Protein AF-A0A645BSM1-F1 (afdb_monomer_lite)

Sequence (93 aa):
MGVDIYYVDVYSKDGYSEEIYAKLVDIIKDHLKVVDGVPTFYVPQVFVIKDGEIVGEHLSLVDSYNINEDGDMNEKQRNELKKIYIEIIEKLR

Secondary structure (DSSP, 8-state):
---------TT-TTS--HHHHHHHHHHHGGGSEEETTEEE--SSEEEEEETTEEEEEEESS-TT--TTT-SSPPHHHHHHHHHHHHHHHGGG-

Foldseek 3Di:
DDDDDDDQPPVDPVRDDPVVVVVVCVLCQVVADADPNGRDDDPPKDFDDEPRDTQDIDDDQDPPDDPVPDDDDDPVSVVVRVVNVVVSNVSND

Radius of gyration: 15.01 Å; chains: 1; bounding box: 31×38×40 Å

Organism: NCBI:txid1076179

pLDDT: mean 87.0, std 8.21, range [53.34, 95.19]

Structure (mmCIF, N/CA/C/O backbone):
data_AF-A0A645BSM1-F1
#
_entry.id   AF-A0A645BSM1-F1
#
loop_
_atom_site.group_PDB
_atom_site.id
_atom_site.type_symbol
_atom_site.label_atom_id
_atom_site.label_alt_id
_atom_site.label_comp_id
_atom_site.label_asym_id
_atom_site.label_entity_id
_atom_site.label_seq_id
_atom_site.pdbx_PDB_ins_code
_atom_site.Cartn_x
_atom_site.Cartn_y
_atom_site.Cartn_z
_atom_site.occupancy
_atom_site.B_iso_or_equiv
_atom_site.auth_seq_id
_atom_site.auth_comp_id
_atom_site.auth_asym_id
_atom_site.auth_atom_id
_atom_site.pdbx_PDB_model_num
ATOM 1 N N . MET A 1 1 ? -8.661 0.214 21.114 1.00 53.34 1 MET A N 1
ATOM 2 C CA . MET A 1 1 ? -8.634 -0.616 19.892 1.00 53.34 1 MET A CA 1
ATOM 3 C C . MET A 1 1 ? -7.229 -0.510 19.336 1.00 53.34 1 MET A C 1
ATOM 5 O O . MET A 1 1 ? -6.784 0.612 19.124 1.00 53.34 1 MET A O 1
ATOM 9 N N . GLY A 1 2 ? -6.502 -1.623 19.260 1.00 72.62 2 GLY A N 1
ATOM 10 C CA . GLY A 1 2 ? -5.175 -1.667 18.642 1.00 72.62 2 GLY A CA 1
ATOM 11 C C . GLY A 1 2 ? -5.306 -1.935 17.144 1.00 72.62 2 GLY A C 1
ATOM 12 O O . GLY A 1 2 ? -6.301 -2.521 16.727 1.00 72.62 2 GLY A O 1
ATOM 13 N N . VAL A 1 3 ? -4.339 -1.470 16.358 1.00 80.81 3 VAL A N 1
ATOM 14 C CA . VAL A 1 3 ? -4.162 -1.865 14.956 1.00 80.81 3 VAL A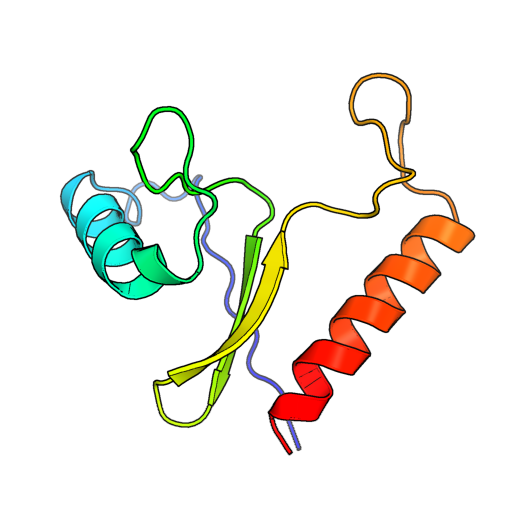 CA 1
ATOM 15 C C . VAL A 1 3 ? -2.874 -2.670 14.906 1.00 80.81 3 VAL A C 1
ATOM 17 O O . VAL A 1 3 ? -1.835 -2.168 15.339 1.00 80.81 3 VAL A O 1
ATOM 20 N N . ASP A 1 4 ? -2.947 -3.897 14.405 1.00 85.38 4 ASP A N 1
ATOM 21 C CA . ASP A 1 4 ? -1.763 -4.707 14.146 1.00 85.38 4 ASP A CA 1
ATOM 22 C C . ASP A 1 4 ? -1.164 -4.288 12.802 1.00 85.38 4 ASP A C 1
ATOM 24 O O . ASP A 1 4 ? -1.843 -4.286 11.774 1.00 85.38 4 ASP A O 1
ATOM 28 N N . ILE A 1 5 ? 0.107 -3.882 12.817 1.00 84.56 5 ILE A N 1
ATOM 29 C CA . ILE A 1 5 ? 0.832 -3.449 11.621 1.00 84.56 5 ILE A CA 1
ATOM 30 C C . ILE A 1 5 ? 1.899 -4.490 11.316 1.00 84.56 5 ILE A C 1
ATOM 32 O O . ILE A 1 5 ? 2.828 -4.693 12.099 1.00 84.56 5 ILE A O 1
ATOM 36 N N . TYR A 1 6 ? 1.775 -5.116 10.152 1.00 85.00 6 TYR A N 1
ATOM 37 C CA . TYR A 1 6 ? 2.752 -6.059 9.627 1.00 85.00 6 TYR A CA 1
ATOM 38 C C . TYR A 1 6 ? 3.591 -5.372 8.552 1.00 85.00 6 TYR A C 1
ATOM 40 O O . TYR A 1 6 ? 3.063 -4.623 7.730 1.00 85.00 6 TYR A O 1
ATOM 48 N N . TYR A 1 7 ? 4.896 -5.635 8.545 1.00 81.38 7 TYR A N 1
ATOM 49 C CA . TYR A 1 7 ? 5.797 -5.198 7.484 1.00 81.38 7 TYR A CA 1
ATOM 50 C C . TYR A 1 7 ? 6.489 -6.416 6.880 1.00 81.38 7 TYR A C 1
ATOM 52 O O . TYR A 1 7 ? 6.837 -7.360 7.591 1.00 81.38 7 TYR A O 1
ATOM 60 N N . VAL A 1 8 ? 6.678 -6.397 5.562 1.00 73.31 8 VAL A N 1
ATOM 61 C CA . VAL A 1 8 ? 7.461 -7.420 4.869 1.00 73.31 8 VAL A CA 1
ATOM 62 C C . VAL A 1 8 ? 8.921 -6.987 4.892 1.00 73.31 8 VAL A C 1
ATOM 64 O O . VAL A 1 8 ? 9.279 -5.971 4.297 1.00 73.31 8 VAL A O 1
ATOM 67 N N . ASP A 1 9 ? 9.765 -7.758 5.576 1.00 73.88 9 ASP A N 1
ATOM 68 C CA . ASP A 1 9 ? 11.214 -7.593 5.492 1.00 73.88 9 ASP A CA 1
ATOM 69 C C . ASP A 1 9 ? 11.745 -8.256 4.217 1.00 73.88 9 ASP A C 1
ATOM 71 O O . ASP A 1 9 ? 12.064 -9.450 4.186 1.00 73.88 9 ASP A O 1
ATOM 75 N N . VAL A 1 10 ? 11.849 -7.457 3.157 1.00 67.88 10 VAL A N 1
ATOM 76 C CA . VAL A 1 10 ? 12.379 -7.885 1.855 1.00 67.88 10 VAL A CA 1
ATOM 77 C C . VAL A 1 10 ? 13.880 -8.205 1.878 1.00 67.88 10 VAL A C 1
ATOM 79 O O . VAL A 1 10 ? 14.386 -8.777 0.917 1.00 67.88 10 VAL A O 1
ATOM 82 N N . TYR A 1 11 ? 14.599 -7.859 2.952 1.00 71.00 11 TYR A N 1
ATOM 83 C CA . TYR A 1 11 ? 16.021 -8.178 3.115 1.00 71.00 11 TYR A CA 1
ATOM 84 C C . TYR A 1 11 ? 16.253 -9.465 3.916 1.00 71.00 11 TYR A C 1
ATOM 86 O O . TYR A 1 11 ? 17.394 -9.934 4.017 1.00 71.00 11 TYR A O 1
ATOM 94 N N . SER A 1 12 ? 15.195 -10.061 4.473 1.00 73.38 12 SER A N 1
ATOM 95 C CA . SER A 1 12 ? 15.291 -11.331 5.186 1.00 73.38 12 SER A CA 1
ATOM 96 C C . SER A 1 12 ? 15.592 -12.485 4.220 1.00 73.38 12 SER A C 1
ATOM 98 O O . SER A 1 12 ? 14.966 -12.641 3.173 1.00 73.38 12 SER A O 1
ATOM 100 N N . LYS A 1 13 ? 16.566 -13.330 4.579 1.00 67.06 13 LYS A N 1
ATOM 101 C CA . LYS A 1 13 ? 16.958 -14.499 3.767 1.00 67.06 13 LYS A CA 1
ATOM 102 C C . LYS A 1 13 ? 15.895 -15.601 3.738 1.00 67.06 13 LYS A C 1
ATOM 104 O O . LYS A 1 13 ? 15.911 -16.426 2.832 1.00 67.06 13 LYS A O 1
ATOM 109 N N . ASP A 1 14 ? 14.990 -15.592 4.713 1.00 67.38 14 ASP A N 1
ATOM 110 C CA . ASP A 1 14 ? 14.012 -16.656 4.952 1.00 67.38 14 ASP A CA 1
ATOM 111 C C . ASP A 1 14 ? 12.616 -16.331 4.382 1.00 67.38 14 ASP A C 1
ATOM 113 O O . ASP A 1 14 ? 11.734 -17.187 4.395 1.00 67.38 14 ASP A O 1
ATOM 117 N N . GLY A 1 15 ? 12.396 -15.099 3.897 1.00 59.72 15 GLY A N 1
ATOM 118 C CA . GLY A 1 15 ? 11.058 -14.569 3.604 1.00 59.72 15 GLY A CA 1
ATOM 119 C C . GLY A 1 15 ? 10.703 -14.385 2.127 1.00 59.72 15 GLY A C 1
ATOM 120 O O . GLY A 1 15 ? 9.543 -14.109 1.825 1.00 59.72 15 GLY A O 1
ATOM 121 N N . TYR A 1 16 ? 11.658 -14.531 1.204 1.00 67.44 16 TYR A N 1
ATOM 122 C CA . TYR A 1 16 ? 11.435 -14.246 -0.216 1.00 67.44 16 TYR A CA 1
ATOM 123 C C . TYR A 1 16 ? 11.732 -15.465 -1.094 1.00 67.44 16 TYR A C 1
ATOM 125 O O . TYR A 1 16 ? 12.880 -15.749 -1.434 1.00 67.44 16 TYR A O 1
ATOM 133 N N . SER A 1 17 ? 10.678 -16.181 -1.484 1.00 80.31 17 SER A N 1
ATOM 134 C CA . SER A 1 17 ? 10.719 -17.124 -2.602 1.00 80.31 17 SER A CA 1
ATOM 135 C C . SER A 1 17 ? 9.784 -16.646 -3.707 1.00 80.31 17 SER A C 1
ATOM 137 O O . SER A 1 17 ? 8.759 -16.015 -3.436 1.00 80.31 17 SER A O 1
ATOM 139 N N . GLU A 1 18 ? 10.109 -16.980 -4.956 1.00 83.38 18 GLU A N 1
ATOM 140 C CA . GLU A 1 18 ? 9.227 -16.697 -6.097 1.00 83.38 18 GLU A CA 1
ATOM 141 C C . GLU A 1 18 ? 7.832 -17.309 -5.899 1.00 83.38 18 GLU A C 1
ATOM 143 O O . GLU A 1 18 ? 6.835 -16.706 -6.281 1.00 83.38 18 GLU A O 1
ATOM 148 N N . GLU A 1 19 ? 7.744 -18.467 -5.235 1.00 87.06 19 GLU A N 1
ATOM 149 C CA . GLU A 1 19 ? 6.473 -19.128 -4.926 1.00 87.06 19 GLU A CA 1
ATOM 150 C C . GLU A 1 19 ? 5.613 -18.310 -3.948 1.00 87.06 19 GLU A C 1
ATOM 152 O O . GLU A 1 19 ? 4.414 -18.142 -4.173 1.00 87.06 19 GLU A O 1
ATOM 157 N N . ILE A 1 20 ? 6.206 -17.793 -2.866 1.00 84.25 20 ILE A N 1
ATOM 158 C CA . ILE A 1 20 ? 5.489 -16.962 -1.885 1.00 84.25 20 ILE A CA 1
ATOM 159 C C . ILE A 1 20 ? 5.044 -15.654 -2.539 1.00 84.25 20 ILE A C 1
ATOM 161 O O . ILE A 1 20 ? 3.898 -15.241 -2.359 1.00 84.25 20 ILE A O 1
ATOM 165 N N . TYR A 1 21 ? 5.917 -15.039 -3.338 1.00 83.94 21 TYR A N 1
ATOM 166 C CA . TYR A 1 21 ? 5.586 -13.830 -4.084 1.00 83.94 21 TYR A CA 1
ATOM 167 C C . TYR A 1 21 ? 4.428 -14.064 -5.065 1.00 83.94 21 TYR A C 1
ATOM 169 O O . TYR A 1 21 ? 3.461 -13.307 -5.060 1.00 83.94 21 TYR A O 1
ATOM 177 N N . ALA A 1 22 ? 4.472 -15.142 -5.854 1.00 87.50 22 ALA A N 1
ATOM 178 C CA . ALA A 1 22 ? 3.407 -15.479 -6.795 1.00 87.50 22 ALA A CA 1
ATOM 179 C C . ALA A 1 22 ? 2.062 -15.719 -6.088 1.00 87.50 22 ALA A C 1
ATOM 181 O O . ALA A 1 22 ? 1.034 -15.227 -6.552 1.00 87.50 22 ALA A O 1
ATOM 182 N N . LYS A 1 23 ? 2.068 -16.416 -4.941 1.00 89.31 23 LYS A N 1
ATOM 183 C CA . LYS A 1 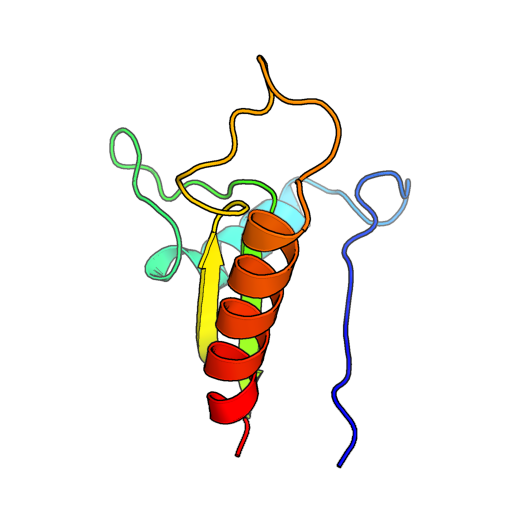23 ? 0.865 -16.606 -4.112 1.00 89.31 23 LYS A CA 1
ATOM 184 C C . LYS A 1 23 ? 0.316 -15.281 -3.591 1.00 89.31 23 LYS A C 1
ATOM 186 O O . LYS A 1 23 ? -0.888 -15.067 -3.656 1.00 89.31 23 LYS A O 1
ATOM 191 N N . LEU A 1 24 ? 1.182 -14.396 -3.095 1.00 87.56 24 LEU A N 1
ATOM 192 C CA . LEU A 1 24 ? 0.776 -13.069 -2.638 1.00 87.56 24 LEU A CA 1
ATOM 193 C C . LEU A 1 24 ? 0.114 -12.282 -3.773 1.00 87.56 24 LEU A C 1
ATOM 195 O O . LEU A 1 24 ? -0.996 -11.793 -3.592 1.00 87.56 24 LEU A O 1
ATOM 199 N N . VAL A 1 25 ? 0.770 -12.197 -4.936 1.00 89.75 25 VAL A N 1
ATOM 200 C CA . VAL A 1 25 ? 0.254 -11.477 -6.109 1.00 89.75 25 VAL A CA 1
ATOM 201 C C . VAL A 1 25 ? -1.097 -12.037 -6.545 1.00 89.75 25 VAL A C 1
ATOM 203 O O . VAL A 1 25 ? -1.995 -11.251 -6.821 1.00 89.75 25 VAL A O 1
ATOM 206 N N . ASP A 1 26 ? -1.282 -13.359 -6.559 1.00 91.94 26 ASP A N 1
ATOM 207 C CA . ASP A 1 26 ? -2.567 -13.962 -6.934 1.00 91.94 26 ASP A CA 1
ATOM 208 C C . ASP A 1 26 ? -3.707 -13.591 -5.970 1.00 91.94 26 ASP A C 1
ATOM 210 O O . ASP A 1 26 ? -4.818 -13.322 -6.426 1.00 91.94 26 ASP A O 1
ATOM 214 N N . ILE A 1 27 ? -3.424 -13.505 -4.663 1.00 91.62 27 ILE A N 1
ATOM 215 C CA . ILE A 1 27 ? -4.398 -13.092 -3.636 1.00 91.62 27 ILE A CA 1
ATOM 216 C C . ILE A 1 27 ? -4.812 -11.627 -3.818 1.00 91.62 27 ILE A C 1
ATOM 218 O O . ILE A 1 27 ? -5.981 -11.294 -3.640 1.00 91.62 27 ILE A O 1
ATOM 222 N N . ILE A 1 28 ? -3.865 -10.749 -4.157 1.00 93.00 28 ILE A N 1
ATOM 223 C CA . ILE A 1 28 ? -4.089 -9.294 -4.176 1.00 93.00 28 ILE A CA 1
ATOM 224 C C . ILE A 1 28 ? -4.294 -8.716 -5.582 1.00 93.00 28 ILE A C 1
ATOM 226 O O . ILE A 1 28 ? -4.460 -7.509 -5.705 1.00 93.00 28 ILE A O 1
ATOM 230 N N . LYS A 1 29 ? -4.266 -9.527 -6.648 1.00 93.88 29 LYS A N 1
ATOM 231 C CA . LYS A 1 29 ? -4.225 -9.061 -8.051 1.00 93.88 29 LYS A CA 1
ATOM 232 C C . LYS A 1 29 ? -5.327 -8.074 -8.431 1.00 93.88 29 LYS A C 1
ATOM 234 O O . LYS A 1 29 ? -5.063 -7.165 -9.212 1.00 93.88 29 LYS A O 1
ATOM 239 N N . ASP A 1 30 ? -6.520 -8.221 -7.859 1.00 94.12 30 ASP A N 1
ATOM 240 C CA . ASP A 1 30 ? -7.672 -7.350 -8.133 1.00 94.12 30 ASP A CA 1
ATOM 241 C C . ASP A 1 30 ? -7.493 -5.935 -7.545 1.00 94.12 30 ASP A C 1
ATOM 243 O O . ASP A 1 30 ? -8.176 -4.996 -7.947 1.00 94.12 30 ASP A O 1
ATOM 247 N N . HIS A 1 31 ? -6.527 -5.784 -6.637 1.00 92.50 31 HIS A N 1
ATOM 248 C CA . HIS A 1 31 ? -6.112 -4.549 -5.971 1.00 92.50 31 HIS A CA 1
ATOM 249 C C . HIS A 1 31 ? -4.793 -3.985 -6.531 1.00 92.50 31 HIS A C 1
ATOM 251 O O . HIS A 1 31 ? -4.221 -3.029 -6.001 1.00 92.50 31 HIS A O 1
ATOM 257 N N . LEU A 1 32 ? -4.244 -4.603 -7.582 1.00 92.44 32 LEU A N 1
ATOM 258 C CA . LEU A 1 32 ? -3.008 -4.155 -8.216 1.00 92.44 32 LEU A CA 1
ATOM 259 C C . LEU A 1 32 ? -3.301 -3.329 -9.463 1.00 92.44 32 LEU A C 1
ATOM 261 O O . LEU A 1 32 ? -4.251 -3.573 -10.207 1.00 92.44 32 LEU A O 1
ATOM 265 N N . LYS A 1 33 ? -2.411 -2.377 -9.753 1.00 91.44 33 LYS A N 1
ATOM 266 C CA . LYS A 1 33 ? -2.420 -1.717 -11.057 1.00 91.44 33 LYS A CA 1
ATOM 267 C C . LYS A 1 33 ? -2.072 -2.727 -12.145 1.00 91.44 33 LYS A C 1
ATOM 269 O O . LYS A 1 33 ? -1.137 -3.511 -12.002 1.00 91.44 33 LYS A O 1
ATOM 274 N N . VAL A 1 34 ? -2.793 -2.657 -13.258 1.00 92.94 34 VAL A N 1
ATOM 275 C CA . VAL A 1 34 ? -2.503 -3.454 -14.451 1.00 92.94 34 VAL A CA 1
ATOM 276 C C . VAL A 1 34 ? -1.600 -2.646 -15.377 1.00 92.94 34 VAL A C 1
ATOM 278 O O . VAL A 1 34 ? -1.976 -1.559 -15.816 1.00 92.94 34 VAL A O 1
ATOM 281 N N . VAL A 1 35 ? -0.422 -3.185 -15.684 1.00 91.31 35 VAL A N 1
ATOM 282 C CA . VAL A 1 35 ? 0.543 -2.601 -16.626 1.00 91.31 35 VAL A CA 1
ATOM 283 C C . VAL A 1 35 ? 0.801 -3.625 -17.720 1.00 91.31 35 VAL A C 1
ATOM 285 O O . VAL A 1 35 ? 1.092 -4.779 -17.426 1.00 91.31 35 VAL A O 1
ATOM 288 N N . ASP A 1 36 ? 0.595 -3.234 -18.978 1.00 92.75 36 ASP A N 1
ATOM 289 C CA . ASP A 1 36 ? 0.721 -4.119 -20.147 1.00 92.75 36 ASP A CA 1
ATOM 290 C C . ASP A 1 36 ? -0.072 -5.440 -20.027 1.00 92.75 36 ASP A C 1
ATOM 292 O O . ASP A 1 36 ? 0.332 -6.492 -20.517 1.00 92.75 36 ASP A O 1
ATOM 296 N N . GLY A 1 37 ? -1.231 -5.387 -19.359 1.00 90.94 37 GLY A N 1
ATOM 297 C CA . GLY A 1 37 ? -2.098 -6.548 -19.128 1.00 90.94 37 GLY A CA 1
ATOM 298 C C . GLY A 1 37 ? -1.704 -7.424 -17.933 1.00 90.94 37 GLY A C 1
ATOM 299 O O . GLY A 1 37 ? -2.366 -8.431 -17.688 1.00 90.94 37 GLY A O 1
ATOM 300 N N . VAL A 1 38 ? -0.677 -7.043 -17.169 1.00 89.94 38 VAL A N 1
ATOM 301 C CA . VAL A 1 38 ? -0.175 -7.797 -16.014 1.00 89.94 38 VAL A CA 1
ATOM 302 C C . VAL A 1 38 ? -0.459 -7.037 -14.708 1.00 89.94 38 VAL A C 1
ATOM 304 O O . VAL A 1 38 ? -0.007 -5.895 -14.557 1.00 89.94 38 VAL A O 1
ATOM 307 N N . PRO A 1 39 ? -1.185 -7.634 -13.739 1.00 91.19 39 PRO A N 1
ATOM 308 C CA . PRO A 1 39 ? -1.293 -7.095 -12.384 1.00 91.19 39 PRO A CA 1
ATOM 309 C C . PRO A 1 39 ? 0.099 -6.972 -11.760 1.00 91.19 39 PRO A C 1
ATOM 311 O O . PRO A 1 39 ? 0.818 -7.962 -11.628 1.00 91.19 39 PRO A O 1
ATOM 314 N N . THR A 1 40 ? 0.497 -5.751 -11.416 1.00 89.06 40 THR A N 1
ATOM 315 C CA . THR A 1 40 ? 1.868 -5.439 -11.006 1.00 89.06 40 T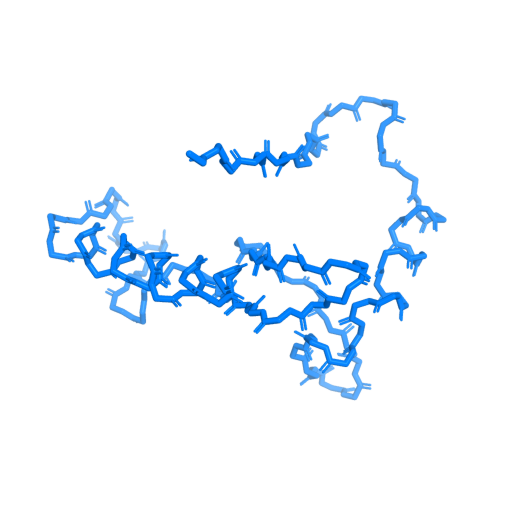HR A CA 1
ATOM 316 C C .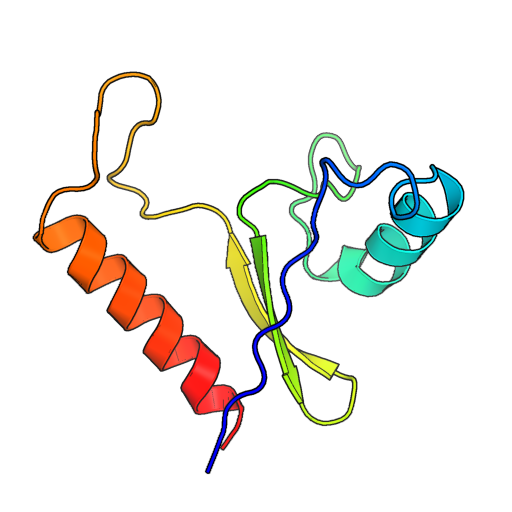 THR A 1 40 ? 1.887 -4.893 -9.587 1.00 89.06 40 THR A C 1
ATOM 318 O O . THR A 1 40 ? 1.217 -3.909 -9.271 1.00 89.06 40 THR A O 1
ATOM 321 N N . PHE A 1 41 ? 2.673 -5.546 -8.732 1.00 87.94 41 PHE A N 1
ATOM 322 C CA . PHE A 1 41 ? 2.904 -5.116 -7.361 1.00 87.94 41 PHE A CA 1
ATOM 323 C C . PHE A 1 41 ? 4.020 -4.071 -7.329 1.00 87.94 41 PHE A C 1
ATOM 325 O O . PHE A 1 41 ? 5.122 -4.311 -7.825 1.00 87.94 41 PHE A O 1
ATOM 332 N N . TYR A 1 42 ? 3.733 -2.915 -6.737 1.00 86.12 42 TYR A N 1
ATOM 333 C CA . TYR A 1 42 ? 4.676 -1.810 -6.593 1.00 86.12 42 TYR A CA 1
ATOM 334 C C . TYR A 1 42 ? 4.925 -1.516 -5.118 1.00 86.12 42 TYR A C 1
ATOM 336 O O . TYR A 1 42 ? 4.109 -1.833 -4.260 1.00 86.12 42 TYR A O 1
ATOM 344 N N . VAL A 1 43 ? 6.058 -0.884 -4.818 1.00 82.62 43 VAL A N 1
ATOM 345 C CA . VAL A 1 43 ? 6.396 -0.467 -3.455 1.00 82.62 43 VAL A CA 1
ATOM 346 C C . VAL A 1 43 ? 6.579 1.053 -3.383 1.00 82.62 43 VAL A C 1
ATOM 348 O O . VAL A 1 43 ? 7.171 1.626 -4.298 1.00 82.62 43 VAL A O 1
ATOM 351 N N . PRO A 1 44 ? 6.112 1.711 -2.305 1.00 86.44 44 PRO A N 1
ATOM 352 C CA . PRO A 1 44 ? 5.316 1.144 -1.211 1.00 86.44 44 PRO A CA 1
ATOM 353 C C . PRO A 1 44 ? 3.859 0.871 -1.632 1.00 86.44 44 PRO A C 1
ATOM 355 O O . PRO A 1 44 ? 3.250 1.685 -2.321 1.00 86.44 44 PRO A O 1
ATOM 358 N N . GLN A 1 45 ? 3.289 -0.253 -1.187 1.00 89.56 45 GLN A N 1
ATOM 359 C CA . GLN A 1 45 ? 1.861 -0.554 -1.319 1.00 89.56 45 GLN A CA 1
ATOM 360 C C . GLN A 1 45 ? 1.322 -1.077 0.012 1.00 89.56 45 GLN A C 1
ATOM 362 O O . GLN A 1 45 ? 1.875 -2.004 0.606 1.00 89.56 45 GLN A O 1
ATOM 367 N N . VAL A 1 46 ? 0.270 -0.425 0.498 1.00 91.94 46 VAL A N 1
ATOM 368 C CA . VAL A 1 46 ? -0.334 -0.636 1.814 1.00 91.94 46 VAL A CA 1
ATOM 369 C C . VAL A 1 46 ? -1.738 -1.178 1.623 1.00 91.94 46 VAL A C 1
ATOM 371 O O . VAL A 1 46 ? -2.507 -0.635 0.834 1.00 91.94 46 VAL A O 1
ATOM 374 N N . PHE A 1 47 ? -2.084 -2.210 2.386 1.00 92.69 47 PHE A N 1
ATOM 375 C CA . PHE A 1 47 ? -3.421 -2.791 2.419 1.00 92.69 47 PHE A CA 1
ATOM 376 C C . PHE A 1 47 ? -3.981 -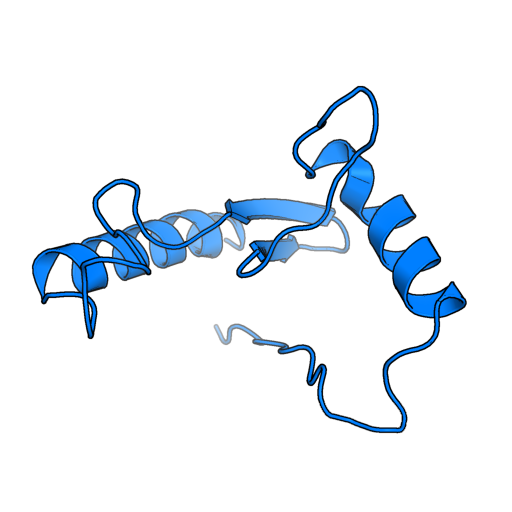2.745 3.836 1.00 92.69 47 PHE A C 1
ATOM 378 O O . PHE A 1 47 ? -3.252 -2.915 4.815 1.00 92.69 47 PHE A O 1
ATOM 385 N N . VAL A 1 48 ? -5.289 -2.545 3.935 1.00 93.06 48 VAL A N 1
ATOM 386 C CA . VAL A 1 48 ? -6.057 -2.624 5.176 1.00 93.06 48 VAL A CA 1
ATOM 387 C C . VAL A 1 48 ? -6.968 -3.834 5.071 1.00 93.06 48 VAL A C 1
ATOM 389 O O . VAL A 1 48 ? -7.793 -3.904 4.161 1.00 93.06 48 VAL A O 1
ATOM 392 N N . ILE A 1 49 ? -6.804 -4.776 5.998 1.00 92.44 49 ILE A N 1
ATOM 393 C CA . ILE A 1 49 ? -7.485 -6.070 5.974 1.00 92.44 49 ILE A CA 1
ATOM 394 C C . ILE A 1 49 ? -8.426 -6.169 7.178 1.00 92.44 49 ILE A C 1
ATOM 396 O O . ILE A 1 49 ? -8.001 -5.946 8.313 1.00 92.44 49 ILE A O 1
ATOM 400 N N . LYS A 1 50 ? -9.690 -6.522 6.933 1.00 92.31 50 LYS A N 1
ATOM 401 C CA . LYS A 1 50 ? -10.716 -6.788 7.953 1.00 92.31 50 LYS A CA 1
ATOM 402 C C . LYS A 1 50 ? -11.367 -8.129 7.639 1.00 92.31 50 LYS A C 1
ATOM 404 O O . LYS A 1 50 ? -11.778 -8.354 6.510 1.00 92.31 50 LYS A O 1
ATOM 409 N N . ASP A 1 51 ? -11.406 -9.027 8.621 1.00 91.75 51 ASP A N 1
ATOM 410 C CA . ASP A 1 51 ? -12.035 -10.353 8.498 1.00 91.75 51 ASP A CA 1
ATOM 411 C C . ASP A 1 51 ? -11.551 -11.185 7.288 1.00 91.75 51 ASP A C 1
ATOM 413 O O . ASP A 1 51 ? -12.286 -11.992 6.729 1.00 91.75 51 ASP A O 1
ATOM 417 N N . GLY A 1 52 ? -10.281 -11.011 6.902 1.00 90.06 52 GLY A N 1
ATOM 418 C CA . GLY A 1 52 ? -9.661 -11.708 5.768 1.00 90.06 52 GLY A CA 1
ATOM 419 C C . GLY A 1 52 ? -9.851 -11.029 4.407 1.00 90.06 52 GLY A C 1
ATOM 420 O O . GLY A 1 52 ? -9.301 -11.514 3.422 1.00 90.06 52 GLY A O 1
ATOM 421 N N . GLU A 1 53 ? -10.558 -9.900 4.349 1.00 91.69 53 GLU A N 1
ATOM 422 C CA . GLU A 1 53 ? -10.823 -9.151 3.118 1.00 91.69 53 GLU A CA 1
ATOM 423 C C . GLU A 1 53 ? -10.077 -7.812 3.096 1.00 91.69 53 GLU A C 1
ATOM 425 O O . GLU A 1 53 ? -9.934 -7.139 4.120 1.00 91.69 53 GLU A O 1
ATOM 430 N N . ILE A 1 54 ? -9.615 -7.399 1.913 1.00 93.81 54 ILE A N 1
ATOM 431 C CA . ILE A 1 54 ? -9.007 -6.081 1.711 1.00 93.81 54 ILE A CA 1
ATOM 432 C C . ILE A 1 54 ? -10.126 -5.037 1.645 1.00 93.81 54 ILE A C 1
ATOM 434 O O . ILE A 1 54 ? -10.909 -4.997 0.699 1.00 93.81 54 ILE A O 1
ATOM 438 N N . VAL A 1 55 ? -10.183 -4.157 2.643 1.00 94.00 55 VAL A N 1
ATOM 439 C CA . VAL A 1 55 ? -11.187 -3.080 2.733 1.00 94.00 55 VAL A CA 1
ATOM 440 C C . VAL A 1 55 ? -10.631 -1.719 2.310 1.00 94.00 55 VAL A C 1
ATOM 442 O O . VAL A 1 55 ? -11.381 -0.787 2.002 1.00 94.00 55 VAL A O 1
ATOM 445 N N . GLY A 1 56 ? -9.308 -1.579 2.252 1.00 92.62 56 GLY A N 1
ATOM 446 C CA . GLY A 1 56 ? -8.642 -0.365 1.798 1.00 92.62 56 GLY A CA 1
ATOM 447 C C . GLY A 1 56 ? -7.244 -0.635 1.272 1.00 92.62 56 GLY A C 1
ATOM 448 O O . GLY A 1 56 ? -6.602 -1.609 1.653 1.00 92.62 56 GLY A O 1
ATOM 449 N N . GLU A 1 57 ? -6.770 0.259 0.415 1.00 93.44 57 GLU A N 1
ATOM 450 C CA . GLU A 1 57 ? -5.440 0.192 -0.173 1.00 93.44 57 GLU A CA 1
ATOM 451 C C . GLU A 1 57 ? -4.885 1.598 -0.399 1.00 93.44 57 GLU A C 1
ATOM 453 O O . GLU A 1 57 ? -5.638 2.566 -0.542 1.00 93.44 57 GLU A O 1
ATOM 458 N N . HIS A 1 58 ? -3.563 1.698 -0.444 1.00 93.19 58 HIS A N 1
ATOM 459 C CA . HIS A 1 58 ? -2.854 2.883 -0.891 1.00 93.19 58 HIS A CA 1
ATOM 460 C C . HIS A 1 58 ? -1.564 2.471 -1.593 1.00 93.19 58 HIS A C 1
ATOM 462 O O . HIS A 1 58 ? -0.790 1.669 -1.069 1.00 93.19 58 HIS A O 1
ATOM 468 N N . LEU A 1 59 ? -1.335 3.032 -2.775 1.00 89.81 59 LEU A N 1
ATOM 469 C CA . LEU A 1 59 ? -0.129 2.818 -3.557 1.00 89.81 59 LEU A CA 1
ATOM 470 C C . LEU A 1 59 ? 0.692 4.110 -3.600 1.00 89.81 59 LEU A C 1
ATOM 472 O O . LEU A 1 59 ? 0.146 5.161 -3.927 1.00 89.81 59 LEU A O 1
ATOM 476 N N . SER A 1 60 ? 2.010 3.979 -3.423 1.00 87.00 60 SER A N 1
ATOM 477 C CA . SER A 1 60 ? 3.005 5.058 -3.424 1.00 87.00 60 SER A CA 1
ATOM 478 C C . SER A 1 60 ? 2.994 5.917 -2.149 1.00 87.00 60 SER A C 1
ATOM 480 O O . SER A 1 60 ? 2.541 5.482 -1.094 1.00 87.00 60 SER A O 1
ATOM 482 N N . LEU A 1 61 ? 3.627 7.089 -2.226 1.00 87.31 61 LEU A N 1
ATOM 483 C CA . LEU A 1 61 ? 3.576 8.151 -1.226 1.00 87.31 61 LEU A CA 1
ATOM 484 C C . LEU A 1 61 ? 2.421 9.106 -1.576 1.00 87.31 61 LEU A C 1
ATOM 486 O O . LEU A 1 61 ? 1.277 8.692 -1.694 1.00 87.31 61 LEU A O 1
ATOM 490 N N . VAL A 1 62 ? 2.703 10.389 -1.772 1.00 89.06 62 VAL A N 1
ATOM 491 C CA . VAL A 1 62 ? 1.717 11.369 -2.244 1.00 89.06 62 VAL A CA 1
ATOM 492 C C . VAL A 1 62 ? 2.047 11.780 -3.672 1.00 89.06 62 VAL A C 1
ATOM 494 O O . VAL A 1 62 ? 3.217 11.783 -4.051 1.00 89.06 62 VAL A O 1
ATOM 497 N N . ASP A 1 63 ? 1.040 12.175 -4.450 1.00 87.25 63 ASP A N 1
ATOM 498 C CA . ASP A 1 63 ? 1.207 12.537 -5.870 1.00 87.25 63 ASP A CA 1
ATOM 499 C C . ASP A 1 63 ? 2.220 13.672 -6.086 1.00 87.25 63 ASP A C 1
ATOM 501 O O . ASP A 1 63 ? 2.833 13.787 -7.144 1.00 87.25 63 ASP A O 1
ATOM 505 N N . SER A 1 64 ? 2.400 14.519 -5.070 1.00 88.06 64 SER A N 1
ATOM 506 C CA . SER A 1 64 ? 3.333 15.644 -5.094 1.00 88.06 64 SER A CA 1
ATOM 507 C C . SER A 1 64 ? 4.780 15.282 -4.746 1.00 88.06 64 SER A C 1
ATOM 509 O O . SER A 1 64 ? 5.610 16.186 -4.712 1.00 88.06 64 SER A O 1
ATOM 511 N N . TYR A 1 65 ? 5.086 14.021 -4.430 1.00 87.88 65 TYR A N 1
ATOM 512 C CA . TYR A 1 65 ? 6.437 13.578 -4.081 1.00 87.88 65 TYR A CA 1
ATOM 513 C C . TYR A 1 65 ? 7.149 12.956 -5.287 1.00 87.88 65 TYR A C 1
ATOM 515 O O . TYR A 1 65 ? 6.634 12.027 -5.913 1.00 87.88 65 TYR A O 1
ATOM 523 N N . ASN A 1 66 ? 8.365 13.420 -5.571 1.00 85.00 66 ASN A N 1
ATOM 524 C CA . ASN A 1 66 ? 9.220 12.885 -6.624 1.00 85.00 66 ASN A CA 1
ATOM 525 C C . ASN A 1 66 ? 10.508 12.305 -6.035 1.00 85.00 66 ASN A C 1
ATOM 527 O O . ASN A 1 66 ? 11.411 13.039 -5.661 1.00 85.00 66 ASN A O 1
ATOM 531 N N . ILE A 1 67 ? 10.647 10.979 -6.048 1.00 82.62 67 ILE A N 1
ATOM 532 C CA . ILE A 1 67 ? 11.809 10.278 -5.474 1.00 82.62 67 ILE A CA 1
ATOM 533 C C . ILE A 1 67 ? 13.165 10.655 -6.102 1.00 82.62 67 ILE A C 1
ATOM 535 O O . ILE A 1 67 ? 14.205 10.435 -5.489 1.00 82.62 67 ILE A O 1
ATOM 539 N N . ASN A 1 68 ? 13.173 11.188 -7.328 1.00 83.19 68 ASN A N 1
ATOM 540 C CA . ASN A 1 68 ? 14.408 11.558 -8.026 1.00 83.19 68 ASN A CA 1
ATOM 541 C C . ASN A 1 68 ? 14.831 13.011 -7.765 1.00 83.19 68 ASN A C 1
ATOM 543 O O . ASN A 1 68 ? 15.974 13.371 -8.041 1.00 83.19 68 ASN A O 1
ATOM 547 N N . GLU A 1 69 ? 13.909 13.846 -7.286 1.00 83.19 69 GLU A N 1
ATOM 548 C CA . GLU A 1 69 ? 14.107 15.292 -7.123 1.00 83.19 69 GLU A CA 1
ATOM 549 C C . GLU A 1 69 ? 14.003 15.722 -5.657 1.00 83.19 69 GLU A C 1
ATOM 551 O O . GLU A 1 69 ? 14.717 16.626 -5.220 1.00 83.19 69 GLU A O 1
ATOM 556 N N . ASP A 1 70 ? 13.152 15.046 -4.892 1.00 80.81 70 ASP A N 1
ATOM 557 C CA . ASP A 1 70 ? 12.917 15.301 -3.484 1.00 80.81 70 ASP A CA 1
ATOM 558 C C . ASP A 1 70 ? 13.823 14.420 -2.618 1.00 80.81 70 ASP A C 1
ATOM 560 O O . ASP A 1 70 ? 14.011 13.230 -2.866 1.00 80.81 70 ASP A O 1
ATOM 564 N N . GLY A 1 71 ? 14.358 15.010 -1.547 1.00 85.62 71 GLY A N 1
ATOM 565 C CA . GLY A 1 71 ? 14.944 14.248 -0.447 1.00 85.62 71 GLY A CA 1
ATOM 566 C C . GLY A 1 71 ? 13.842 13.662 0.438 1.00 85.62 71 GLY A C 1
ATOM 567 O O . GLY A 1 71 ? 13.013 12.858 0.011 1.00 85.62 71 GLY A O 1
ATOM 568 N N . ASP A 1 72 ? 13.800 14.104 1.692 1.00 87.62 72 ASP A N 1
ATOM 569 C CA . ASP A 1 72 ? 12.717 13.737 2.601 1.00 87.62 72 ASP A CA 1
ATOM 570 C C . ASP A 1 72 ? 11.416 14.474 2.256 1.00 87.62 72 ASP A C 1
ATOM 572 O O . ASP A 1 72 ? 11.424 15.663 1.927 1.00 87.62 72 ASP A O 1
ATOM 576 N N . MET A 1 73 ? 10.274 13.796 2.435 1.00 89.56 73 MET A N 1
ATOM 577 C CA . MET A 1 73 ? 8.957 14.435 2.342 1.00 89.56 73 MET A CA 1
ATOM 578 C C . MET A 1 73 ? 8.885 15.665 3.251 1.00 89.56 73 MET A C 1
ATOM 580 O O . MET A 1 73 ? 9.230 15.586 4.432 1.00 89.56 73 MET A O 1
ATOM 584 N N . ASN A 1 74 ? 8.345 16.773 2.754 1.00 92.81 74 ASN A N 1
ATOM 585 C CA . ASN A 1 74 ? 8.075 17.954 3.568 1.00 92.81 74 ASN A CA 1
ATOM 586 C C . ASN A 1 74 ? 6.884 17.734 4.527 1.00 92.81 74 ASN A C 1
ATOM 588 O O . ASN A 1 74 ? 6.187 16.719 4.492 1.00 92.81 74 ASN A O 1
ATOM 592 N N . GLU A 1 75 ? 6.634 18.692 5.423 1.00 94.62 75 GLU A N 1
ATOM 593 C CA . GLU A 1 75 ? 5.567 18.567 6.425 1.00 94.62 75 GLU A CA 1
ATOM 594 C C . GLU A 1 75 ? 4.170 18.396 5.812 1.00 94.62 75 GLU A C 1
ATOM 596 O O . GLU A 1 75 ? 3.382 17.594 6.314 1.00 94.62 75 GLU A O 1
ATOM 601 N N . LYS A 1 76 ? 3.871 19.095 4.710 1.00 93.88 76 LYS A N 1
ATOM 602 C CA . LYS A 1 76 ? 2.572 18.987 4.035 1.00 93.88 76 LYS A CA 1
ATOM 603 C C . LYS A 1 76 ? 2.379 17.588 3.459 1.00 93.88 76 LYS A C 1
A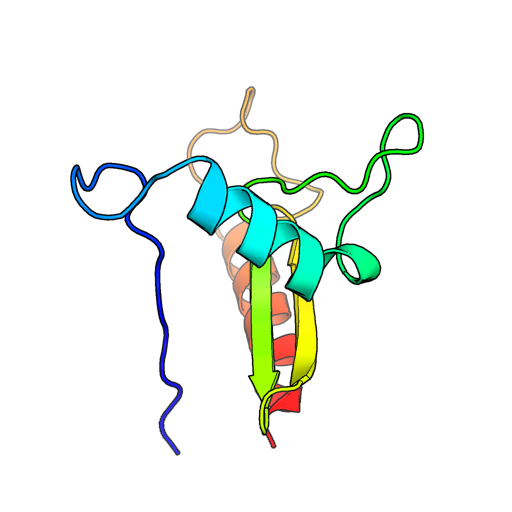TOM 605 O O . LYS A 1 76 ? 1.365 16.968 3.754 1.00 93.88 76 LYS A O 1
ATOM 610 N N . GLN A 1 77 ? 3.382 17.078 2.745 1.00 93.69 77 GLN A N 1
ATOM 611 C CA . GLN A 1 77 ? 3.383 15.723 2.182 1.00 93.69 77 GLN A CA 1
ATOM 612 C C . GLN A 1 77 ? 3.226 14.659 3.280 1.00 93.69 77 GLN A C 1
ATOM 614 O O . GLN A 1 77 ? 2.410 13.749 3.163 1.00 93.69 77 GLN A O 1
ATOM 619 N N . ARG A 1 78 ? 3.932 14.807 4.411 1.00 94.12 78 ARG A N 1
ATOM 620 C CA . ARG A 1 78 ? 3.785 13.891 5.556 1.00 94.12 78 ARG A CA 1
ATOM 621 C C . ARG A 1 78 ? 2.390 13.930 6.173 1.00 94.12 78 ARG A C 1
ATOM 623 O O . ARG A 1 78 ? 1.874 12.889 6.571 1.00 94.12 78 ARG A O 1
ATOM 630 N N . ASN A 1 79 ? 1.798 15.113 6.307 1.00 94.94 79 ASN A N 1
ATOM 631 C CA . ASN A 1 79 ? 0.456 15.256 6.871 1.00 94.94 79 ASN A CA 1
ATOM 632 C C . ASN A 1 79 ? -0.615 14.705 5.924 1.00 94.94 79 ASN A C 1
ATOM 634 O O . ASN A 1 79 ? -1.563 14.077 6.388 1.00 94.94 79 ASN A O 1
ATOM 638 N N . GLU A 1 80 ? -0.435 14.886 4.619 1.00 95.19 80 GLU A N 1
ATOM 639 C CA . GLU A 1 80 ? -1.282 14.289 3.590 1.00 95.19 80 GLU A CA 1
ATOM 640 C C . GLU A 1 80 ? -1.217 12.758 3.637 1.00 95.19 80 GLU A C 1
ATOM 642 O O . GLU A 1 80 ? -2.255 12.119 3.800 1.00 95.19 80 GLU A O 1
ATOM 647 N N . LEU A 1 81 ? -0.016 12.170 3.638 1.00 94.25 81 LEU A N 1
ATOM 648 C CA . LEU A 1 81 ? 0.144 10.716 3.732 1.00 94.25 81 LEU A CA 1
ATOM 649 C C . LEU A 1 81 ? -0.474 10.147 5.019 1.00 94.25 81 LEU A C 1
ATOM 651 O O . LEU A 1 81 ? -1.179 9.141 4.991 1.00 94.25 81 LEU A O 1
ATOM 655 N N . LYS A 1 82 ? -0.270 10.821 6.160 1.00 92.94 82 LYS A N 1
ATOM 656 C CA . LYS A 1 82 ? -0.920 10.441 7.426 1.00 92.94 82 LYS A CA 1
ATOM 657 C C . LYS A 1 82 ? -2.439 10.468 7.316 1.00 92.94 82 LYS A C 1
ATOM 659 O O . LYS A 1 82 ? -3.093 9.583 7.859 1.00 92.94 82 LYS A O 1
ATOM 664 N N . LYS A 1 83 ? -2.999 11.478 6.649 1.00 95.00 83 LYS A N 1
ATOM 665 C CA . LYS A 1 83 ? -4.443 11.600 6.466 1.00 95.00 83 LYS A CA 1
ATOM 666 C C . LYS A 1 83 ? -4.986 10.449 5.622 1.00 95.00 83 LYS A C 1
ATOM 668 O O . LYS A 1 83 ? -5.952 9.826 6.047 1.00 95.00 83 LYS A O 1
ATOM 673 N N . ILE A 1 84 ? -4.315 10.113 4.519 1.00 93.94 84 ILE A N 1
ATOM 674 C CA . ILE A 1 84 ? -4.656 8.951 3.687 1.00 93.94 84 ILE A CA 1
ATOM 675 C C . ILE A 1 84 ? -4.677 7.676 4.540 1.00 93.94 84 ILE A C 1
ATOM 677 O O . ILE A 1 84 ? -5.647 6.922 4.503 1.00 93.94 84 ILE A O 1
ATOM 681 N N . TYR A 1 85 ? -3.649 7.461 5.367 1.00 91.75 85 TYR A N 1
ATOM 682 C CA . TYR A 1 85 ? -3.583 6.294 6.251 1.00 91.75 85 TYR A CA 1
ATOM 683 C C . TYR A 1 85 ? -4.687 6.265 7.306 1.00 91.75 85 TYR A C 1
ATOM 685 O O . TYR A 1 85 ? -5.253 5.205 7.558 1.00 91.75 85 TYR A O 1
ATOM 693 N N . ILE A 1 86 ? -5.036 7.407 7.899 1.00 92.00 86 ILE A N 1
ATOM 694 C CA . ILE A 1 86 ? -6.171 7.489 8.825 1.00 92.00 86 ILE A CA 1
ATOM 695 C C . ILE A 1 86 ? -7.466 7.107 8.100 1.00 92.00 86 ILE A C 1
ATOM 697 O O . ILE A 1 86 ? -8.183 6.238 8.586 1.00 92.00 86 ILE A O 1
ATOM 701 N N . GLU A 1 87 ? -7.729 7.684 6.926 1.00 93.12 87 GLU A N 1
ATOM 702 C CA . GLU A 1 87 ? -8.950 7.431 6.149 1.00 93.12 87 GLU A CA 1
ATOM 703 C C . GLU A 1 87 ? -9.107 5.946 5.774 1.00 93.12 87 GLU A C 1
ATOM 705 O O . GLU A 1 87 ? -10.198 5.389 5.903 1.00 93.12 87 GLU A O 1
ATOM 710 N N . ILE A 1 88 ? -8.027 5.265 5.366 1.00 92.00 88 ILE A N 1
ATOM 711 C CA . ILE A 1 88 ? -8.095 3.825 5.061 1.00 92.00 88 ILE A CA 1
ATOM 712 C C . ILE A 1 88 ? -8.206 2.962 6.328 1.00 92.00 88 ILE A C 1
ATOM 714 O O . ILE A 1 88 ? -8.917 1.960 6.300 1.00 92.00 88 ILE A O 1
ATOM 718 N N . ILE A 1 89 ? -7.566 3.340 7.443 1.00 90.88 89 ILE A N 1
ATOM 719 C CA . ILE A 1 89 ? -7.653 2.616 8.726 1.00 90.88 89 ILE A CA 1
ATOM 720 C C . ILE A 1 89 ? -9.049 2.747 9.339 1.00 90.88 89 ILE A C 1
ATOM 722 O O . ILE A 1 89 ? -9.524 1.818 9.990 1.00 90.88 89 ILE A O 1
ATOM 726 N N . GLU A 1 90 ? -9.743 3.864 9.126 1.00 91.50 90 GLU A N 1
ATOM 727 C CA . GLU A 1 90 ? -11.114 4.034 9.611 1.00 91.50 90 GLU A CA 1
ATOM 728 C C . GLU A 1 90 ? -12.088 3.011 9.021 1.00 91.50 90 GLU A C 1
ATOM 730 O O . GLU A 1 90 ? -13.079 2.693 9.676 1.00 91.50 90 GLU A O 1
ATOM 735 N N . LYS A 1 91 ? -11.759 2.401 7.876 1.00 89.06 91 LYS A N 1
ATOM 736 C CA . LYS A 1 91 ? -12.516 1.278 7.303 1.00 89.06 91 LYS A CA 1
ATOM 737 C C . LYS A 1 91 ? -12.451 -0.009 8.136 1.00 89.06 91 LYS A C 1
ATOM 739 O O . LYS A 1 91 ? -13.217 -0.935 7.885 1.00 89.06 91 LYS A O 1
ATOM 744 N N . LEU A 1 92 ? -11.555 -0.085 9.127 1.00 86.88 92 LEU A N 1
ATOM 745 C CA . LEU A 1 92 ? -11.534 -1.182 10.099 1.00 86.88 92 LEU A CA 1
ATOM 746 C C . LEU A 1 92 ? -12.693 -1.099 11.100 1.00 86.88 92 LEU A C 1
ATOM 748 O O . LEU A 1 92 ? -13.054 -2.120 11.689 1.00 86.88 92 LEU A O 1
ATOM 752 N N . ARG A 1 93 ? -13.273 0.088 11.307 1.00 82.81 93 ARG A N 1
ATOM 753 C CA . ARG A 1 93 ? -14.427 0.279 12.198 1.00 82.81 93 ARG A CA 1
ATOM 754 C C . ARG A 1 93 ? -15.680 -0.343 11.588 1.00 82.81 93 ARG A C 1
ATOM 756 O O . ARG A 1 93 ? -16.424 -0.981 12.358 1.00 82.81 93 ARG A O 1
#